Protein AF-G5H914-F1 (afdb_monomer_lite)

Foldseek 3Di:
DDDQDPVNVVVVLQVLLQVQLCVLVVLCVVVVHDLVRLCVQLVHDSVLSVCSNVSHDDDPVSSQSSQVSSVHGPVGD

Structure (mmCIF, N/CA/C/O backbone):
data_AF-G5H914-F1
#
_entry.id   AF-G5H914-F1
#
loop_
_atom_site.group_PDB
_atom_site.id
_atom_site.type_symbol
_atom_site.label_atom_id
_atom_site.label_alt_id
_atom_site.label_comp_id
_atom_site.label_asym_id
_atom_site.label_entity_id
_atom_site.label_seq_id
_atom_site.pdbx_PDB_ins_code
_atom_site.Cartn_x
_atom_site.Cartn_y
_atom_site.Cartn_z
_atom_site.occupancy
_atom_site.B_iso_or_equiv
_atom_site.auth_seq_id
_atom_site.auth_comp_id
_atom_site.auth_asym_id
_atom_site.auth_atom_id
_atom_site.pdbx_PDB_model_num
ATOM 1 N N . MET A 1 1 ? 22.613 19.581 -21.209 1.00 63.56 1 MET A N 1
ATOM 2 C CA . MET A 1 1 ? 21.596 18.748 -20.535 1.00 63.56 1 MET A CA 1
ATOM 3 C C . MET A 1 1 ? 22.367 17.633 -19.844 1.00 63.56 1 MET A C 1
ATOM 5 O O . MET A 1 1 ? 23.022 16.872 -20.542 1.00 63.56 1 MET A O 1
ATOM 9 N N . GLY A 1 2 ? 22.470 17.652 -18.512 1.00 74.56 2 GLY A N 1
ATOM 10 C CA . GLY A 1 2 ? 23.263 16.656 -17.779 1.00 74.56 2 GLY A CA 1
ATOM 11 C C . GLY A 1 2 ? 22.630 15.272 -17.912 1.00 74.56 2 GLY A C 1
ATOM 12 O O . GLY A 1 2 ? 21.410 15.153 -17.816 1.00 74.56 2 GLY A O 1
ATOM 13 N N . ILE A 1 3 ? 23.438 14.249 -18.182 1.00 82.31 3 ILE A N 1
ATOM 14 C CA . ILE A 1 3 ? 22.974 12.859 -18.203 1.00 82.31 3 ILE A CA 1
ATOM 15 C C . ILE A 1 3 ? 22.809 12.418 -16.745 1.00 82.31 3 ILE A C 1
ATOM 17 O O . ILE A 1 3 ? 23.741 12.560 -15.959 1.00 82.31 3 ILE A O 1
ATOM 21 N N . VAL A 1 4 ? 21.629 11.909 -16.387 1.00 85.25 4 VAL A N 1
ATOM 22 C CA . VAL A 1 4 ? 21.371 11.328 -15.060 1.00 85.25 4 VAL A CA 1
ATOM 23 C C . VAL A 1 4 ? 22.170 10.034 -14.929 1.00 85.25 4 VAL A C 1
ATOM 25 O O . VAL A 1 4 ? 22.098 9.173 -15.806 1.00 85.25 4 VAL A O 1
ATOM 28 N N . THR A 1 5 ? 22.920 9.881 -13.841 1.00 92.44 5 THR A N 1
ATOM 29 C CA . THR A 1 5 ? 23.686 8.655 -13.575 1.00 92.44 5 THR A CA 1
ATOM 30 C C . THR A 1 5 ? 22.778 7.511 -13.108 1.00 92.44 5 THR A C 1
ATOM 32 O O . THR A 1 5 ? 21.714 7.734 -12.525 1.00 92.44 5 THR A O 1
ATOM 35 N N . GLU A 1 6 ? 23.205 6.257 -13.291 1.00 91.12 6 GLU A N 1
ATOM 36 C CA . GLU A 1 6 ? 22.465 5.082 -12.792 1.00 91.12 6 GLU A CA 1
ATOM 37 C C . GLU A 1 6 ? 22.216 5.139 -11.276 1.00 91.12 6 GLU A C 1
ATOM 39 O O . GLU A 1 6 ? 21.162 4.722 -10.786 1.00 91.12 6 GLU A O 1
ATOM 44 N N . HIS A 1 7 ? 23.170 5.696 -10.526 1.00 89.31 7 HIS A N 1
ATOM 45 C CA . HIS A 1 7 ? 23.056 5.875 -9.083 1.00 89.31 7 HIS A CA 1
ATOM 46 C C . HIS A 1 7 ? 21.944 6.867 -8.716 1.00 89.31 7 HIS A C 1
ATOM 48 O O . HIS A 1 7 ? 21.106 6.576 -7.858 1.00 89.31 7 HIS A O 1
ATOM 54 N N . GLU A 1 8 ? 21.897 8.019 -9.387 1.00 91.00 8 GLU A N 1
ATOM 55 C CA . GLU A 1 8 ? 20.852 9.027 -9.181 1.00 91.00 8 GLU A CA 1
ATOM 56 C C . GLU A 1 8 ? 19.472 8.497 -9.575 1.00 91.00 8 GLU A C 1
ATOM 58 O O . GLU A 1 8 ? 18.502 8.704 -8.840 1.00 91.00 8 GLU A O 1
ATOM 63 N N . LEU A 1 9 ? 19.386 7.745 -10.679 1.00 89.31 9 LEU A N 1
ATOM 64 C CA . LEU A 1 9 ? 18.146 7.101 -11.106 1.00 89.31 9 LEU A CA 1
ATOM 65 C C . LEU A 1 9 ? 17.663 6.082 -10.066 1.00 89.31 9 LEU A C 1
ATOM 67 O O . LEU A 1 9 ? 16.500 6.105 -9.660 1.00 89.31 9 LEU A O 1
ATOM 71 N N . THR A 1 10 ? 18.563 5.230 -9.575 1.00 92.19 10 THR A N 1
ATOM 72 C CA . THR A 1 10 ? 18.251 4.233 -8.541 1.00 92.19 10 THR A CA 1
ATOM 73 C C . THR A 1 10 ? 17.751 4.905 -7.263 1.00 92.19 10 THR A C 1
ATOM 75 O O . THR A 1 10 ? 16.727 4.506 -6.704 1.00 92.19 10 THR A O 1
ATOM 78 N N . LYS A 1 11 ? 18.427 5.972 -6.825 1.00 92.88 11 LYS A N 1
ATOM 79 C CA . LYS A 1 11 ? 18.028 6.755 -5.651 1.00 92.88 11 LYS A CA 1
ATOM 80 C C . LYS A 1 11 ? 16.644 7.385 -5.831 1.00 92.88 11 LYS A C 1
ATOM 82 O O . LYS A 1 11 ? 15.828 7.314 -4.915 1.00 92.88 11 LYS A O 1
ATOM 87 N N . SER A 1 12 ? 16.353 7.938 -7.009 1.00 91.56 12 SER A N 1
ATOM 88 C CA . SER A 1 12 ? 15.044 8.519 -7.341 1.00 91.56 12 SER A CA 1
ATOM 89 C C . SER A 1 12 ? 13.911 7.481 -7.307 1.00 91.56 12 SER A C 1
ATOM 91 O O . SER A 1 12 ? 12.834 7.738 -6.760 1.00 91.56 12 SER A O 1
ATOM 93 N N . VAL A 1 13 ? 14.160 6.272 -7.819 1.00 90.50 13 VAL A N 1
ATOM 94 C CA . VAL A 1 13 ? 13.189 5.168 -7.766 1.00 90.50 13 VAL A CA 1
ATOM 95 C C . VAL A 1 13 ? 12.928 4.726 -6.323 1.00 90.50 13 VAL A C 1
ATOM 97 O O . VAL A 1 13 ? 11.773 4.506 -5.948 1.00 90.50 13 VAL A O 1
ATOM 100 N N . ILE A 1 14 ? 13.973 4.615 -5.496 1.00 91.56 14 ILE A N 1
ATOM 101 C CA . ILE A 1 14 ? 13.841 4.268 -4.071 1.00 91.56 14 ILE A CA 1
ATOM 102 C C . ILE A 1 14 ? 13.038 5.340 -3.321 1.00 91.56 14 ILE A C 1
ATOM 104 O O . ILE A 1 14 ? 12.120 4.999 -2.573 1.00 91.56 14 ILE A O 1
ATOM 108 N N . ASP A 1 15 ? 13.330 6.621 -3.554 1.00 92.69 15 ASP A N 1
ATOM 109 C CA . ASP A 1 15 ? 12.601 7.744 -2.952 1.00 92.69 15 ASP A CA 1
ATOM 110 C C . ASP A 1 15 ? 11.111 7.716 -3.327 1.00 92.69 15 ASP A C 1
ATOM 112 O O . ASP A 1 15 ? 10.237 7.836 -2.467 1.00 92.69 15 ASP A O 1
ATOM 116 N N . THR A 1 16 ? 10.807 7.434 -4.597 1.00 91.81 16 THR A N 1
ATOM 117 C CA . THR A 1 16 ? 9.426 7.310 -5.082 1.00 91.81 16 THR A CA 1
ATOM 118 C C . THR A 1 16 ? 8.689 6.156 -4.396 1.00 91.81 16 THR A C 1
ATOM 120 O O . THR A 1 16 ? 7.566 6.335 -3.922 1.00 91.81 16 THR A O 1
ATOM 123 N N . LYS A 1 17 ? 9.316 4.977 -4.265 1.00 92.44 17 LYS A N 1
ATOM 124 C CA . LYS A 1 17 ? 8.729 3.843 -3.524 1.00 92.44 17 LYS A CA 1
ATOM 125 C C . LYS A 1 17 ? 8.462 4.194 -2.061 1.00 92.44 17 LYS A C 1
ATOM 127 O O . LYS A 1 17 ? 7.406 3.843 -1.532 1.00 92.44 17 LYS A O 1
ATOM 132 N N . SER A 1 18 ? 9.389 4.909 -1.425 1.00 94.25 18 SER A N 1
ATOM 133 C CA . SER A 1 18 ? 9.243 5.367 -0.042 1.00 94.25 18 SER A CA 1
ATOM 134 C C . SER A 1 18 ? 8.039 6.301 0.106 1.00 94.25 18 SER A C 1
ATOM 136 O O . SER A 1 18 ? 7.152 6.026 0.915 1.00 94.25 18 SER A O 1
ATOM 138 N N . LYS A 1 19 ? 7.919 7.321 -0.753 1.00 94.44 19 LYS A N 1
ATOM 139 C CA . LYS A 1 19 ? 6.772 8.247 -0.777 1.00 94.44 19 LYS A CA 1
ATOM 140 C C . LYS A 1 19 ? 5.442 7.521 -0.946 1.00 94.44 19 LYS A C 1
ATOM 142 O O . LYS A 1 19 ? 4.503 7.780 -0.194 1.00 94.44 19 LYS A O 1
ATOM 147 N N . VAL A 1 20 ? 5.380 6.555 -1.865 1.00 95.31 20 VAL A N 1
ATOM 148 C CA . VAL A 1 20 ? 4.178 5.740 -2.083 1.00 95.31 20 VAL A CA 1
ATOM 149 C C . VAL A 1 20 ? 3.791 4.959 -0.831 1.00 95.31 20 VAL A C 1
ATOM 151 O O . VAL A 1 20 ? 2.641 5.017 -0.392 1.00 95.31 20 VAL A O 1
ATOM 154 N N . SER A 1 21 ? 4.753 4.258 -0.231 1.00 96.44 21 SER A N 1
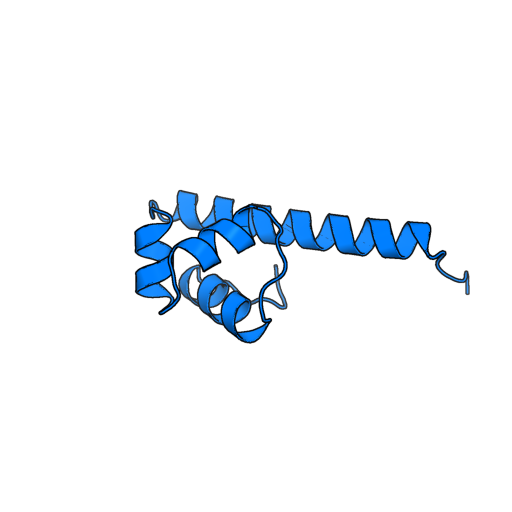ATOM 155 C CA . SER A 1 21 ? 4.511 3.456 0.971 1.00 96.44 21 SER A CA 1
ATOM 156 C C . SER A 1 21 ? 4.033 4.308 2.155 1.00 96.44 21 SER A C 1
ATOM 158 O O . SER A 1 21 ? 3.076 3.947 2.848 1.00 96.44 21 SER A O 1
ATOM 160 N N . GLN A 1 22 ? 4.638 5.486 2.337 1.00 96.88 22 GLN A N 1
ATOM 161 C CA . GLN A 1 22 ? 4.294 6.433 3.392 1.00 96.88 22 GLN A CA 1
ATOM 162 C C . GLN A 1 22 ? 2.915 7.049 3.172 1.00 96.88 22 GLN A C 1
ATOM 164 O O . GLN A 1 22 ? 2.138 7.129 4.123 1.00 96.88 22 GLN A O 1
ATOM 169 N N . TYR A 1 23 ? 2.582 7.438 1.937 1.00 96.88 23 TYR A N 1
ATOM 170 C CA . TYR A 1 23 ? 1.267 7.979 1.604 1.00 96.88 23 TYR A CA 1
ATOM 171 C C . TYR A 1 23 ? 0.154 6.993 1.960 1.00 96.88 23 TYR A C 1
ATOM 173 O O . TYR A 1 23 ? -0.785 7.354 2.670 1.00 96.88 23 TYR A O 1
ATOM 181 N N . VAL A 1 24 ? 0.278 5.739 1.511 1.00 97.56 24 VAL A N 1
ATOM 182 C CA . VAL A 1 24 ? -0.743 4.706 1.739 1.00 97.56 24 VAL A CA 1
ATOM 183 C C . VAL A 1 24 ? -0.916 4.448 3.235 1.00 97.56 24 VAL A C 1
ATOM 185 O O . VAL A 1 24 ? -2.039 4.494 3.737 1.00 97.56 24 VAL A O 1
ATOM 188 N N . SER A 1 25 ? 0.192 4.283 3.963 1.00 98.19 25 SER A N 1
ATOM 189 C CA . SER A 1 25 ? 0.181 4.078 5.416 1.00 98.19 25 SER A CA 1
ATOM 190 C C . SER A 1 25 ? -0.446 5.257 6.164 1.00 98.19 25 SER A C 1
ATOM 192 O O . SER A 1 25 ? -1.311 5.066 7.022 1.00 98.19 25 SER A O 1
ATOM 194 N N . LYS A 1 26 ? -0.066 6.489 5.807 1.00 97.94 26 LYS A N 1
ATOM 195 C CA . LYS A 1 26 ? -0.593 7.715 6.413 1.00 97.94 26 LYS A CA 1
ATOM 196 C C . LYS A 1 26 ? -2.093 7.855 6.163 1.00 97.94 26 LYS A C 1
ATOM 198 O O . LYS A 1 26 ? -2.855 7.951 7.120 1.00 97.94 26 LYS A O 1
ATOM 203 N N . LYS A 1 27 ? -2.535 7.794 4.905 1.00 97.88 27 LYS A N 1
ATOM 204 C CA . LYS A 1 27 ? -3.950 7.950 4.534 1.00 97.88 27 LYS A CA 1
ATOM 205 C C . LYS A 1 27 ? -4.835 6.860 5.122 1.00 97.88 27 LYS A C 1
ATOM 207 O O . LYS A 1 27 ? -5.949 7.145 5.553 1.00 97.88 27 LYS A O 1
ATOM 212 N N . ARG A 1 28 ? -4.345 5.619 5.186 1.00 98.19 28 ARG A N 1
ATOM 213 C CA . ARG A 1 28 ? -5.068 4.526 5.841 1.00 98.19 28 ARG A CA 1
ATOM 214 C C . ARG A 1 28 ? -5.312 4.827 7.323 1.00 98.19 28 ARG A C 1
ATOM 216 O O . ARG A 1 28 ? -6.433 4.654 7.796 1.00 98.19 28 ARG A O 1
ATOM 223 N N . ARG A 1 29 ? -4.281 5.296 8.037 1.00 98.12 29 ARG A N 1
ATOM 224 C CA . ARG A 1 29 ? -4.371 5.663 9.462 1.00 98.12 29 ARG A CA 1
ATOM 225 C C . ARG A 1 29 ? -5.272 6.875 9.688 1.00 98.12 29 ARG A C 1
ATOM 227 O O . ARG A 1 29 ? -6.070 6.845 10.613 1.00 98.12 29 ARG A O 1
ATOM 234 N N . GLU A 1 30 ? -5.201 7.890 8.826 1.00 97.94 30 GLU A N 1
ATOM 235 C CA . GLU A 1 30 ? -6.105 9.055 8.861 1.00 97.94 30 GLU A CA 1
ATOM 236 C C . GLU A 1 30 ? -7.580 8.650 8.729 1.00 97.94 30 GLU A C 1
ATOM 238 O O . GLU A 1 30 ? -8.445 9.268 9.339 1.00 97.94 30 GLU A O 1
ATOM 243 N N . LYS A 1 31 ? -7.870 7.585 7.971 1.00 97.38 31 LYS A N 1
ATOM 244 C CA . LYS A 1 31 ? -9.218 7.011 7.842 1.00 97.38 31 LYS A CA 1
ATOM 245 C C . LYS A 1 31 ? -9.597 6.021 8.953 1.00 97.38 31 LYS A C 1
ATOM 247 O O . LYS A 1 31 ? -10.687 5.463 8.899 1.00 97.38 31 LYS A O 1
ATOM 252 N N . GLY A 1 32 ? -8.714 5.755 9.917 1.00 97.88 32 GLY A N 1
ATOM 253 C CA . GLY A 1 32 ? -8.962 4.788 10.992 1.00 97.88 32 GLY A CA 1
ATOM 254 C C . GLY A 1 32 ? -9.047 3.328 10.529 1.00 97.88 32 GLY A C 1
ATOM 255 O O . GLY A 1 32 ? -9.606 2.502 11.239 1.00 97.88 32 GLY A O 1
ATOM 256 N N . LEU A 1 33 ? -8.510 2.996 9.349 1.00 97.81 33 LEU A N 1
ATOM 257 C CA . LEU A 1 33 ? -8.607 1.651 8.778 1.00 97.81 33 LEU A CA 1
ATOM 258 C C . LEU A 1 33 ? -7.440 0.758 9.221 1.00 97.81 33 LEU A C 1
ATOM 260 O O . LEU A 1 33 ? -6.266 1.145 9.173 1.00 97.81 33 LEU A O 1
ATOM 264 N N . SER A 1 34 ? -7.730 -0.497 9.539 1.00 97.81 34 SER A N 1
ATOM 265 C CA . SER A 1 34 ? -6.733 -1.568 9.564 1.00 97.81 34 SER A CA 1
ATOM 266 C C . SER A 1 34 ? -6.260 -1.917 8.145 1.00 97.81 34 SER A C 1
ATOM 268 O O . SER A 1 34 ? -6.901 -1.603 7.137 1.00 97.81 34 SER A O 1
ATOM 270 N N . THR A 1 35 ? -5.115 -2.595 8.035 1.00 97.50 35 THR A N 1
ATOM 271 C CA . THR A 1 35 ? -4.611 -3.093 6.740 1.00 97.50 35 THR A CA 1
ATOM 272 C C . THR A 1 35 ? -5.574 -4.090 6.093 1.00 97.50 35 THR A C 1
ATOM 274 O O . THR A 1 35 ? -5.692 -4.119 4.870 1.00 97.50 35 THR A O 1
ATOM 277 N N . TYR A 1 36 ? -6.295 -4.870 6.902 1.00 97.69 36 TYR A N 1
ATOM 278 C CA . TYR A 1 36 ? -7.314 -5.813 6.441 1.00 97.69 36 TYR A CA 1
ATOM 279 C C . TYR A 1 36 ? -8.552 -5.110 5.886 1.00 97.69 36 TYR A C 1
ATOM 281 O O . TYR A 1 36 ? -9.018 -5.459 4.804 1.00 97.69 36 TYR A O 1
ATOM 289 N N . GLU A 1 37 ? -9.047 -4.075 6.562 1.00 98.38 37 GLU A N 1
ATOM 290 C CA . GLU A 1 37 ? -10.193 -3.304 6.071 1.00 98.38 37 GLU A CA 1
ATOM 291 C C . GLU A 1 37 ? -9.872 -2.579 4.768 1.00 98.38 37 GLU A C 1
ATOM 293 O O . GLU A 1 37 ? -10.679 -2.623 3.840 1.00 98.38 37 GLU A O 1
ATOM 298 N N . LEU A 1 38 ? -8.678 -1.984 4.651 1.00 98.38 38 LEU A N 1
ATOM 299 C CA . LEU A 1 38 ? -8.249 -1.372 3.394 1.00 98.38 38 LEU A CA 1
ATOM 300 C C . LEU A 1 38 ? -8.174 -2.408 2.265 1.00 98.38 38 LEU A C 1
ATOM 302 O O . LEU A 1 38 ? -8.637 -2.136 1.157 1.00 98.38 38 LEU A O 1
ATOM 306 N N . ALA A 1 39 ? -7.624 -3.594 2.535 1.00 98.19 39 ALA A N 1
ATOM 307 C CA . ALA A 1 39 ? -7.532 -4.666 1.548 1.00 98.19 39 ALA A CA 1
ATOM 308 C C . ALA A 1 39 ? -8.923 -5.111 1.070 1.00 98.19 39 ALA A C 1
ATOM 310 O O . ALA A 1 39 ? -9.184 -5.143 -0.135 1.00 98.19 39 ALA A O 1
ATOM 311 N N . LYS A 1 40 ? -9.842 -5.339 2.018 1.00 98.25 40 LYS A N 1
ATOM 312 C CA . LYS A 1 40 ? -11.234 -5.712 1.749 1.00 98.25 40 LYS A CA 1
ATOM 313 C C . LYS A 1 40 ? -11.959 -4.654 0.916 1.00 98.25 40 LYS A C 1
ATOM 315 O O . LYS A 1 40 ? -12.580 -4.998 -0.082 1.00 98.25 40 LYS A O 1
ATOM 320 N N . GLN A 1 41 ? -11.845 -3.376 1.283 1.00 98.06 41 GLN A N 1
ATOM 321 C CA . GLN A 1 41 ? -12.465 -2.274 0.533 1.00 98.06 41 GLN A CA 1
ATOM 322 C C . GLN A 1 41 ? -11.858 -2.096 -0.866 1.00 98.06 41 GLN A C 1
ATOM 324 O O . GLN A 1 41 ? -12.550 -1.680 -1.789 1.00 98.06 41 GLN A O 1
ATOM 329 N N . SER A 1 42 ? -10.578 -2.432 -1.037 1.00 97.44 42 SER A N 1
ATOM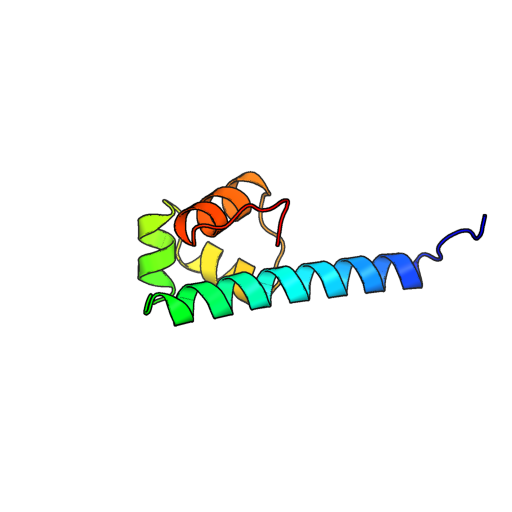 330 C CA . SER A 1 42 ? -9.871 -2.319 -2.320 1.00 97.44 42 SER A CA 1
ATOM 331 C C . SER A 1 42 ? -10.034 -3.544 -3.225 1.00 97.44 42 SER A C 1
ATOM 333 O O . SER A 1 42 ? -9.582 -3.514 -4.371 1.00 97.44 42 SER A O 1
ATOM 335 N N . GLY A 1 43 ? -10.645 -4.627 -2.729 1.00 97.62 43 GLY A N 1
ATOM 336 C CA . GLY A 1 43 ? -10.765 -5.892 -3.456 1.00 97.62 43 GLY A CA 1
ATOM 337 C C . GLY A 1 43 ? -9.407 -6.540 -3.748 1.00 97.62 43 GLY A C 1
ATOM 338 O O . GLY A 1 43 ? -9.189 -7.047 -4.850 1.00 97.62 43 GLY A O 1
ATOM 339 N N . VAL A 1 44 ? -8.469 -6.466 -2.797 1.00 97.19 44 VAL A N 1
ATOM 340 C CA . VAL A 1 44 ? -7.124 -7.060 -2.897 1.00 97.19 44 VAL A CA 1
ATOM 341 C C . VAL A 1 44 ? -6.823 -7.927 -1.678 1.00 97.19 44 VAL A C 1
ATOM 343 O O . VAL A 1 44 ? -7.472 -7.807 -0.641 1.00 97.19 44 VAL A O 1
ATOM 346 N N . ASP A 1 45 ? -5.808 -8.781 -1.787 1.00 97.25 45 ASP A N 1
ATOM 347 C CA . ASP A 1 45 ? -5.347 -9.584 -0.656 1.00 97.25 45 ASP A CA 1
ATOM 348 C C . ASP A 1 45 ? -4.686 -8.716 0.430 1.00 97.25 45 ASP A C 1
ATOM 350 O O . ASP A 1 45 ? -4.006 -7.730 0.132 1.00 97.25 45 ASP A O 1
ATOM 354 N N . TRP A 1 46 ? -4.820 -9.105 1.699 1.00 95.94 46 TRP A N 1
ATOM 355 C CA . TRP A 1 46 ? -4.202 -8.398 2.826 1.00 95.94 46 TRP A CA 1
ATOM 356 C C . TRP A 1 46 ? -2.682 -8.228 2.675 1.00 95.94 46 TRP A C 1
ATOM 358 O O . TRP A 1 46 ? -2.132 -7.156 2.959 1.00 95.94 46 TRP A O 1
ATOM 368 N N . SER A 1 47 ? -1.996 -9.256 2.165 1.00 96.81 47 SER A N 1
ATOM 369 C CA . SER A 1 47 ? -0.554 -9.213 1.912 1.00 96.81 47 SER A CA 1
ATOM 370 C C . SER A 1 47 ? -0.179 -8.153 0.875 1.00 96.81 47 SER A C 1
ATOM 372 O O . SER A 1 47 ? 0.918 -7.602 0.934 1.00 96.81 47 SER A O 1
ATOM 374 N N . THR A 1 48 ? -1.100 -7.796 -0.025 1.00 97.56 48 THR A N 1
ATOM 375 C CA . THR A 1 48 ? -0.895 -6.748 -1.031 1.00 97.56 48 THR A CA 1
ATOM 376 C C . THR A 1 48 ? -0.762 -5.381 -0.374 1.00 97.56 48 THR A C 1
ATOM 378 O O . THR A 1 48 ? 0.202 -4.669 -0.647 1.00 97.56 48 THR A O 1
ATOM 381 N N . VAL A 1 49 ? -1.672 -5.029 0.541 1.00 97.69 49 VAL A N 1
ATOM 382 C CA . VAL A 1 49 ? -1.590 -3.765 1.294 1.00 97.69 49 VAL A CA 1
ATOM 383 C C . VAL A 1 49 ? -0.310 -3.727 2.126 1.00 97.69 49 VAL A C 1
ATOM 385 O O . VAL A 1 49 ? 0.417 -2.736 2.102 1.00 97.69 49 VAL A O 1
ATOM 388 N N . LYS A 1 50 ? 0.030 -4.840 2.788 1.00 97.31 50 LYS A N 1
ATOM 389 C CA . LYS A 1 50 ? 1.287 -4.960 3.538 1.00 97.31 50 LYS A CA 1
ATOM 390 C C . LYS A 1 50 ? 2.519 -4.789 2.642 1.00 97.31 50 LYS A C 1
ATOM 392 O O . LYS A 1 50 ? 3.489 -4.164 3.057 1.00 97.31 50 LYS A O 1
ATOM 397 N N . ASN A 1 51 ? 2.515 -5.332 1.428 1.00 97.62 51 ASN A N 1
ATOM 398 C CA . ASN A 1 51 ? 3.621 -5.180 0.482 1.00 97.62 51 ASN A CA 1
ATOM 399 C C . ASN A 1 51 ? 3.773 -3.721 0.028 1.00 97.62 51 ASN A C 1
ATOM 401 O O . ASN A 1 51 ? 4.895 -3.220 0.019 1.00 97.62 51 ASN A O 1
ATOM 405 N N . ILE A 1 52 ? 2.664 -3.031 -0.257 1.00 97.19 52 ILE A N 1
ATOM 406 C CA . ILE A 1 52 ? 2.661 -1.603 -0.611 1.00 97.19 52 ILE A CA 1
ATOM 407 C C . ILE A 1 52 ? 3.266 -0.758 0.517 1.00 97.19 52 ILE A C 1
ATOM 409 O O . ILE A 1 52 ? 4.180 0.027 0.274 1.00 97.19 52 ILE A O 1
ATOM 413 N N . GLU A 1 53 ? 2.812 -0.948 1.760 1.00 97.00 53 GLU A N 1
ATOM 414 C CA . GLU A 1 53 ? 3.307 -0.180 2.916 1.00 97.00 53 GLU A CA 1
ATOM 415 C C . GLU A 1 53 ? 4.768 -0.480 3.275 1.00 97.00 53 GLU A C 1
ATOM 417 O O . GLU A 1 53 ? 5.418 0.337 3.917 1.00 97.00 53 GLU A O 1
ATOM 422 N N . ASN A 1 54 ? 5.305 -1.618 2.830 1.00 96.00 54 ASN A N 1
ATOM 423 C CA . ASN A 1 54 ? 6.720 -1.965 2.979 1.00 96.00 54 ASN A CA 1
ATOM 424 C C . ASN A 1 54 ? 7.567 -1.581 1.749 1.00 96.00 54 ASN A C 1
ATOM 426 O O . ASN A 1 54 ? 8.713 -2.013 1.639 1.00 96.00 54 ASN A O 1
ATOM 430 N N . GLY A 1 55 ? 7.009 -0.833 0.790 1.00 94.44 55 GLY A N 1
ATOM 431 C CA . GLY A 1 55 ? 7.723 -0.389 -0.413 1.00 94.44 55 GLY A CA 1
ATOM 432 C C . GLY A 1 55 ? 8.055 -1.510 -1.406 1.00 94.44 55 GLY A C 1
ATOM 433 O O . GLY A 1 55 ? 8.897 -1.329 -2.291 1.00 94.44 55 GLY A O 1
ATOM 434 N N . LYS A 1 56 ? 7.415 -2.680 -1.283 1.00 94.94 56 LYS A N 1
ATOM 435 C CA . LYS A 1 56 ? 7.590 -3.784 -2.232 1.00 94.94 56 LYS A CA 1
ATOM 436 C C . LYS A 1 56 ? 6.843 -3.498 -3.531 1.00 94.94 56 LYS A C 1
ATOM 438 O O . LYS A 1 56 ? 5.804 -2.842 -3.554 1.00 94.94 56 LYS A O 1
ATOM 443 N N . THR A 1 57 ? 7.380 -4.027 -4.625 1.00 90.44 57 THR A N 1
ATOM 444 C CA . THR A 1 57 ? 6.791 -3.865 -5.954 1.00 90.44 57 THR A CA 1
ATOM 445 C C . THR A 1 57 ? 5.436 -4.569 -6.030 1.00 90.44 57 THR A C 1
ATOM 447 O O . THR A 1 57 ? 5.320 -5.749 -5.703 1.00 90.44 57 THR A O 1
ATOM 450 N N . VAL A 1 58 ? 4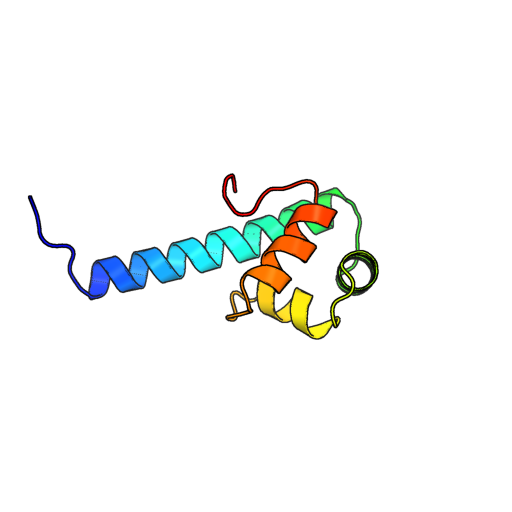.428 -3.849 -6.516 1.00 93.38 58 VAL A N 1
ATOM 451 C CA . VAL A 1 58 ? 3.108 -4.379 -6.872 1.00 93.38 58 VAL A CA 1
ATOM 452 C C . VAL A 1 58 ? 2.725 -3.888 -8.265 1.00 93.38 58 VAL A C 1
ATOM 454 O O . VAL A 1 58 ? 3.328 -2.948 -8.786 1.00 93.38 58 VAL A O 1
ATOM 457 N N . LYS A 1 59 ? 1.717 -4.513 -8.877 1.00 95.88 59 LYS A N 1
ATOM 458 C CA . LYS A 1 59 ? 1.200 -4.054 -10.168 1.00 95.88 59 LYS A CA 1
ATOM 459 C C . LYS A 1 59 ? 0.540 -2.676 -10.030 1.00 95.88 59 LYS A C 1
ATOM 461 O O . LYS A 1 59 ? -0.080 -2.368 -9.010 1.00 95.88 59 LYS A O 1
ATOM 466 N N . ILE A 1 60 ? 0.659 -1.854 -11.069 1.00 94.81 60 ILE A N 1
ATOM 467 C CA . ILE A 1 60 ? 0.167 -0.470 -11.066 1.00 94.81 60 ILE A CA 1
ATOM 468 C C . ILE A 1 60 ? -1.360 -0.381 -10.906 1.00 94.81 60 ILE A C 1
ATOM 470 O O . ILE A 1 60 ? -1.858 0.493 -10.201 1.00 94.81 60 ILE A O 1
ATOM 474 N N . ASP A 1 61 ? -2.109 -1.319 -11.493 1.00 96.00 61 ASP A N 1
ATOM 475 C CA . ASP A 1 61 ? -3.571 -1.403 -11.390 1.00 96.00 61 ASP A CA 1
ATOM 476 C C . ASP A 1 61 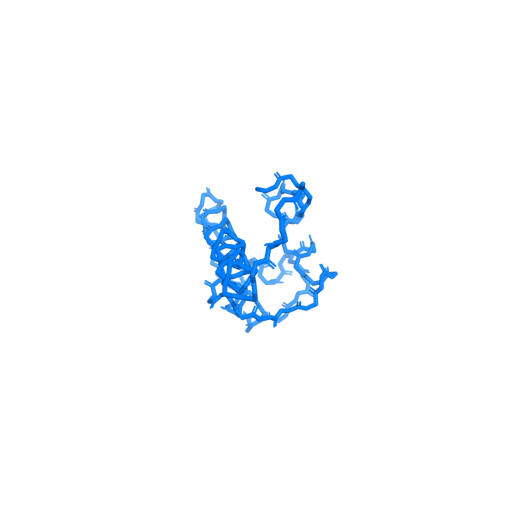? -4.021 -1.710 -9.953 1.00 96.00 61 ASP A C 1
ATOM 478 O O . ASP A 1 61 ? -5.006 -1.161 -9.458 1.00 96.00 61 ASP A O 1
ATOM 482 N N . VAL A 1 62 ? -3.265 -2.564 -9.261 1.00 96.75 62 VAL A N 1
ATOM 483 C CA . VAL A 1 62 ? -3.487 -2.936 -7.863 1.00 96.75 62 VAL A CA 1
ATOM 484 C C . VAL A 1 62 ? -3.235 -1.734 -6.955 1.00 96.75 62 VAL A C 1
ATOM 486 O O . VAL A 1 62 ? -4.080 -1.399 -6.126 1.00 96.75 62 VAL A O 1
ATOM 489 N N . LEU A 1 63 ? -2.107 -1.044 -7.147 1.00 96.75 63 LEU A N 1
ATOM 490 C CA . LEU A 1 63 ? -1.780 0.163 -6.389 1.00 96.75 63 LEU A CA 1
ATOM 491 C C . LEU A 1 63 ? -2.823 1.270 -6.614 1.00 96.75 63 LEU A C 1
ATOM 493 O O . LEU A 1 63 ? -3.275 1.894 -5.655 1.00 96.75 63 LEU A O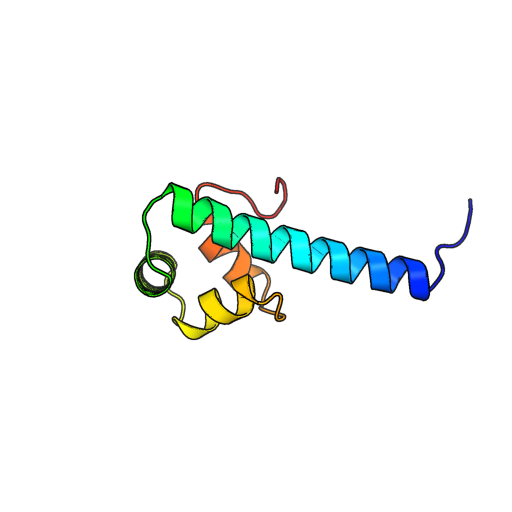 1
ATOM 497 N N . SER A 1 64 ? -3.266 1.462 -7.861 1.00 96.75 64 SER A N 1
ATOM 498 C CA . SER A 1 64 ? -4.308 2.433 -8.209 1.00 96.75 64 SER A CA 1
ATOM 499 C C . SER A 1 64 ? -5.625 2.157 -7.478 1.00 96.75 64 SER A C 1
ATOM 501 O O . SER A 1 64 ? -6.226 3.086 -6.940 1.00 96.75 64 SER A O 1
ATOM 503 N N . ARG A 1 65 ? -6.062 0.891 -7.393 1.00 97.00 65 ARG A N 1
ATOM 504 C CA . ARG A 1 65 ? -7.275 0.508 -6.645 1.00 97.00 65 ARG A CA 1
ATOM 505 C C . ARG A 1 65 ? -7.185 0.876 -5.166 1.00 97.00 65 ARG A C 1
ATOM 507 O O . ARG A 1 65 ? -8.107 1.500 -4.645 1.00 97.00 65 ARG A O 1
ATOM 514 N N . VAL A 1 66 ? -6.065 0.553 -4.520 1.00 97.69 66 VAL A N 1
ATOM 515 C CA . VAL A 1 66 ? -5.844 0.869 -3.099 1.00 97.69 66 VAL A CA 1
ATOM 516 C C . VAL A 1 66 ? -5.852 2.381 -2.861 1.00 97.69 66 VAL A C 1
ATOM 518 O O . VAL A 1 66 ? -6.534 2.868 -1.961 1.00 97.69 66 VAL A O 1
ATOM 521 N N . ILE A 1 67 ? -5.152 3.146 -3.701 1.00 97.00 67 ILE A N 1
ATOM 522 C CA . ILE A 1 67 ? -5.095 4.611 -3.589 1.00 97.00 67 ILE A CA 1
ATOM 523 C C . ILE A 1 67 ? -6.475 5.249 -3.819 1.00 97.00 67 ILE A C 1
ATOM 525 O O . ILE A 1 67 ? -6.843 6.178 -3.098 1.00 97.00 67 ILE A O 1
ATOM 529 N N . LYS A 1 68 ? -7.277 4.730 -4.759 1.00 96.56 68 LYS A N 1
ATOM 530 C CA . LYS A 1 68 ? -8.645 5.215 -5.008 1.00 96.56 68 LYS A CA 1
ATOM 531 C C . LYS A 1 68 ? -9.549 5.067 -3.785 1.00 96.56 68 LYS A C 1
ATOM 533 O O . LYS A 1 68 ? -10.263 6.007 -3.452 1.00 96.56 68 LYS A O 1
ATOM 538 N N . VAL A 1 69 ? -9.486 3.941 -3.070 1.00 97.06 69 VAL A N 1
ATOM 539 C CA . VAL A 1 69 ? -10.239 3.743 -1.811 1.00 97.06 69 VAL A CA 1
ATOM 540 C C . VAL A 1 69 ? -9.819 4.753 -0.740 1.00 97.06 69 VAL A C 1
ATOM 542 O O . VAL A 1 69 ? -10.636 5.246 0.042 1.00 97.06 69 VAL A O 1
ATOM 545 N N . LEU A 1 70 ? -8.546 5.147 -0.734 1.00 96.69 70 LEU A N 1
ATOM 546 C CA . LEU A 1 70 ? -8.035 6.201 0.140 1.00 96.69 70 LEU A CA 1
ATOM 547 C C . LEU A 1 70 ? -8.461 7.617 -0.296 1.00 96.69 70 LEU A C 1
ATOM 549 O O . LEU A 1 70 ? -8.233 8.564 0.452 1.00 96.69 70 LEU A O 1
ATOM 553 N N . GLY A 1 71 ? -9.168 7.762 -1.423 1.00 95.31 71 GLY A N 1
ATOM 554 C CA . GLY A 1 71 ? -9.601 9.046 -1.986 1.00 95.31 71 GLY A CA 1
ATOM 555 C C . GLY A 1 71 ? -8.500 9.773 -2.761 1.00 95.31 71 GLY A C 1
ATOM 556 O O . GLY A 1 71 ? -8.626 10.963 -3.026 1.00 95.31 71 GLY A O 1
ATOM 557 N N . GLY A 1 72 ? -7.408 9.077 -3.080 1.00 93.62 72 GLY A N 1
ATOM 558 C CA . GLY A 1 72 ? -6.276 9.619 -3.816 1.00 93.62 72 GLY A CA 1
ATOM 559 C C . GLY A 1 72 ? -6.290 9.255 -5.296 1.00 93.62 72 GLY A C 1
ATOM 560 O O . GLY A 1 72 ? -7.110 8.470 -5.779 1.00 93.62 72 GLY A O 1
ATOM 561 N N . ASN A 1 73 ? -5.296 9.775 -6.007 1.00 93.50 73 ASN A N 1
ATOM 562 C CA . ASN A 1 73 ? -4.992 9.402 -7.377 1.00 93.50 73 ASN A CA 1
ATOM 563 C C . ASN A 1 73 ? -3.486 9.139 -7.489 1.00 93.50 73 ASN A C 1
ATOM 565 O O . ASN A 1 73 ? -2.681 9.942 -7.031 1.00 93.50 73 ASN A O 1
ATOM 569 N N . ILE A 1 74 ? -3.118 8.016 -8.108 1.00 90.06 74 ILE A N 1
ATOM 570 C CA . ILE A 1 74 ? -1.726 7.566 -8.244 1.00 90.06 74 ILE A CA 1
ATOM 571 C C . ILE A 1 74 ? -0.819 8.561 -8.984 1.00 90.06 74 ILE A C 1
ATOM 573 O O . ILE A 1 74 ? 0.392 8.521 -8.808 1.00 90.06 74 ILE A O 1
ATOM 577 N N . PHE A 1 75 ? -1.396 9.458 -9.785 1.00 89.12 75 PHE A N 1
ATOM 578 C CA . PHE A 1 75 ? -0.664 10.490 -10.520 1.00 89.12 75 PHE A CA 1
ATOM 579 C C . PHE A 1 75 ? -0.481 11.804 -9.736 1.00 89.12 75 PHE A C 1
ATOM 581 O O . PHE A 1 75 ? 0.279 12.658 -10.179 1.00 89.12 75 PHE A O 1
ATOM 588 N N . PHE A 1 76 ? -1.160 11.981 -8.594 1.00 84.81 76 PHE A N 1
ATOM 589 C CA . PHE A 1 76 ? -1.204 13.243 -7.833 1.00 84.81 76 PHE A CA 1
ATOM 590 C C . PHE A 1 76 ? -0.877 13.037 -6.347 1.00 84.81 76 PHE A C 1
ATOM 592 O O . PHE A 1 76 ? -1.589 13.531 -5.471 1.00 84.81 76 PHE A O 1
ATOM 599 N N . MET A 1 77 ? 0.154 12.241 -6.069 1.00 78.06 77 MET A N 1
ATOM 600 C CA . MET A 1 77 ? 0.465 11.734 -4.732 1.00 78.06 77 MET A CA 1
ATOM 601 C C . MET A 1 77 ? 1.695 12.375 -4.099 1.0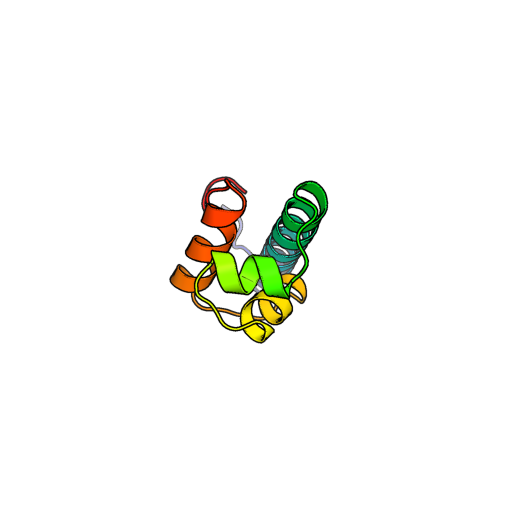0 78.06 77 MET A C 1
ATOM 603 O O . MET A 1 77 ? 2.647 12.681 -4.850 1.00 78.06 77 MET A O 1
#

Organism: NCBI:txid742725

InterPro domains:
  IPR001387 Cro/C1-type, helix-turn-helix domain [PF01381] (26-72)
  IPR001387 Cro/C1-type, helix-turn-helix domain [PS50943] (24-75)
  IPR001387 Cro/C1-type, helix-turn-helix domain [SM00530] (23-77)
  IPR001387 Cro/C1-type, helix-turn-helix domain [cd00093] (26-74)
  IPR010982 Lambda repressor-like, DNA-binding domain superfamily [G3DSA:1.10.260.40] (20-74)
  IPR010982 Lambda repressor-like, DNA-binding domain superfamily [SSF47413] (17-74)

Secondary structure (DSSP, 8-state):
-PPPPHHHHHHHHHHHHHHHHHHHHHHHHHTT--HHHHHHHHTS-HHHHHHHHTT----HHHHHHHHHHTT--TT--

pLDDT: mean 94.17, std 5.74, range [63.56, 98.38]

Radius of gyration: 13.78 Å; chains: 1; bounding box: 36×28×32 Å

Sequence (77 aa):
MGIVTEHELTKSVIDTKSKVSQYVSKKRREKGLSTYELAKQSGVDWSTVKNIENGKTVKIDVLSRVIKVLGGNIFFM